Protein AF-Q09JK8-F1 (afdb_monomer_lite)

Foldseek 3Di:
DDDDDPVRVVVVVVVCPDPVNVVVVDDDPDDDDDDPDFPQQVDDLQNQQCVVCPPPANKGFDPVDAQALQKTKIKHPWDWDWDDDVPGTDIDTDIDIDIGGGTFARARDPVDSQWTDDPSGTDRHPDDPPPPDDDDDD

Secondary structure (DSSP, 8-state):
--PPPHHHHHHHHHHHTSGGGGGGGSPPS-PPPPPSS-HHHHS-HHHHHHHHTTTT---EE-TTS--BTTEEEEEPPPEEEEEEETTEEEEEEE--EEEEEPPTT-B--SS-TTEEEETTEEEE--PPP---SS----

Structure (mmCIF, N/CA/C/O backbone):
data_AF-Q09JK8-F1
#
_entry.id   AF-Q09JK8-F1
#
loop_
_atom_site.group_PDB
_atom_site.id
_atom_site.type_symbol
_atom_site.label_atom_id
_atom_site.label_alt_id
_atom_site.label_comp_id
_atom_site.label_asym_id
_atom_site.label_entity_id
_atom_site.label_seq_id
_atom_site.pdbx_PDB_ins_code
_atom_site.Cartn_x
_atom_site.Cartn_y
_atom_site.Cartn_z
_atom_site.occupancy
_atom_site.B_iso_or_equiv
_atom_site.auth_seq_id
_atom_site.auth_comp_id
_atom_site.auth_asym_id
_atom_site.auth_atom_id
_atom_site.pdbx_PDB_model_num
ATOM 1 N N . GLN A 1 1 ? -5.214 -8.817 6.179 1.00 50.09 1 GLN A N 1
ATOM 2 C CA . GLN A 1 1 ? -5.713 -8.202 7.428 1.00 50.09 1 GLN A CA 1
ATOM 3 C C . GLN A 1 1 ? -5.382 -9.109 8.597 1.00 50.09 1 GLN A C 1
ATOM 5 O O . GLN A 1 1 ? -5.645 -10.301 8.508 1.00 50.09 1 GLN A O 1
ATOM 10 N N . HIS A 1 2 ? -4.816 -8.564 9.671 1.00 58.31 2 HIS A N 1
ATOM 11 C CA . HIS A 1 2 ? -4.591 -9.317 10.902 1.00 58.31 2 HIS A CA 1
ATOM 12 C C . HIS A 1 2 ? -5.689 -8.954 11.893 1.00 58.31 2 HIS A C 1
ATOM 14 O O . HIS A 1 2 ? -5.702 -7.858 12.446 1.00 58.31 2 HIS A O 1
ATOM 20 N N . LEU A 1 3 ? -6.641 -9.864 12.068 1.00 83.00 3 LEU A N 1
ATOM 21 C CA . LEU A 1 3 ? -7.579 -9.787 13.177 1.00 83.00 3 LEU A CA 1
ATOM 22 C C . LEU A 1 3 ? -6.842 -10.200 14.453 1.00 83.00 3 LEU A C 1
ATOM 24 O O . LEU A 1 3 ? -5.955 -11.058 14.418 1.00 83.00 3 LEU A O 1
ATOM 28 N N . PHE A 1 4 ? -7.207 -9.598 15.582 1.00 90.19 4 PHE A N 1
ATOM 29 C CA . PHE A 1 4 ? -6.731 -10.087 16.868 1.00 90.19 4 PHE A CA 1
ATOM 30 C C . PHE A 1 4 ? -7.200 -11.530 17.063 1.00 90.19 4 PHE A C 1
ATOM 32 O O . PHE A 1 4 ? -8.354 -11.857 16.788 1.00 90.19 4 PHE A O 1
ATOM 39 N N . SER A 1 5 ? -6.306 -12.397 17.542 1.00 93.44 5 SER A N 1
ATOM 40 C CA . SER A 1 5 ? -6.713 -13.747 17.929 1.00 93.44 5 SER A CA 1
ATOM 41 C C . SER A 1 5 ? -7.720 -13.682 19.088 1.00 93.44 5 SER A C 1
ATOM 43 O O . SER A 1 5 ? -7.683 -12.723 19.870 1.00 93.44 5 SER A O 1
ATOM 45 N N . PRO A 1 6 ? -8.559 -14.717 19.280 1.00 94.12 6 PRO A N 1
ATOM 46 C CA . PRO A 1 6 ? -9.464 -14.770 20.428 1.00 94.12 6 PRO A CA 1
ATOM 47 C C . PRO A 1 6 ? -8.740 -14.598 21.773 1.00 94.12 6 PRO A C 1
ATOM 49 O O . PRO A 1 6 ? -9.255 -13.946 22.679 1.00 94.12 6 PRO A O 1
ATOM 52 N N . CYS A 1 7 ? -7.514 -15.122 21.896 1.00 95.19 7 CYS A N 1
ATOM 53 C CA . CYS A 1 7 ? -6.686 -14.944 23.089 1.00 95.19 7 CYS A CA 1
ATOM 54 C C . CYS A 1 7 ? -6.287 -13.473 23.286 1.00 95.19 7 CYS A C 1
ATOM 56 O O . CYS A 1 7 ? -6.466 -12.927 24.375 1.00 95.19 7 CYS A O 1
ATOM 58 N N . CYS A 1 8 ? -5.814 -12.800 22.231 1.00 95.38 8 CYS A N 1
ATOM 59 C CA . CYS A 1 8 ? -5.477 -11.376 22.291 1.00 95.38 8 CYS A CA 1
ATOM 60 C C . CYS A 1 8 ? -6.687 -10.537 22.713 1.00 95.38 8 CYS A C 1
ATOM 62 O O . CYS A 1 8 ? -6.568 -9.666 23.571 1.00 95.38 8 CYS A O 1
ATOM 64 N N . GLU A 1 9 ? -7.857 -10.820 22.142 1.00 94.12 9 GLU A N 1
ATOM 65 C CA . GLU A 1 9 ? -9.090 -10.121 22.485 1.00 94.12 9 GLU A CA 1
ATOM 66 C C . GLU A 1 9 ? -9.463 -10.303 23.963 1.00 94.12 9 GLU A C 1
ATOM 68 O O . GLU A 1 9 ? -9.758 -9.325 24.655 1.00 94.12 9 GLU A O 1
ATOM 73 N N . GLN A 1 10 ? -9.406 -11.535 24.474 1.00 95.31 10 GLN A N 1
ATOM 74 C CA . GLN A 1 10 ? -9.684 -11.819 25.882 1.00 95.31 10 GLN A CA 1
ATOM 75 C C . GLN A 1 10 ? -8.707 -11.099 26.816 1.00 95.31 10 GLN A C 1
ATOM 77 O O . GLN A 1 10 ? -9.142 -10.490 27.795 1.00 95.31 10 GLN A O 1
ATOM 82 N N . GLN A 1 11 ? -7.410 -11.110 26.496 1.00 95.75 11 GLN A N 1
ATOM 83 C CA . GLN A 1 11 ? -6.388 -10.432 27.295 1.00 95.75 11 GLN A CA 1
ATOM 84 C C . GLN A 1 11 ? -6.578 -8.912 27.292 1.00 95.75 11 GLN A C 1
ATOM 86 O O . GLN A 1 11 ? -6.549 -8.291 28.353 1.00 95.75 11 GLN A O 1
ATOM 91 N N . MET A 1 12 ? -6.863 -8.304 26.136 1.00 93.44 12 MET A N 1
ATOM 92 C CA . MET A 1 12 ? -7.165 -6.870 26.060 1.00 93.44 12 MET A CA 1
ATOM 93 C C . MET A 1 12 ? -8.396 -6.506 26.896 1.00 93.44 12 MET A C 1
ATOM 95 O O . MET A 1 12 ? -8.353 -5.547 27.663 1.00 93.44 12 MET A O 1
ATOM 99 N N . ARG A 1 13 ? -9.479 -7.293 26.814 1.00 91.44 13 ARG A N 1
ATOM 100 C CA . ARG A 1 13 ? -10.689 -7.078 27.629 1.00 91.44 13 ARG A CA 1
ATOM 101 C C . ARG A 1 13 ? -10.408 -7.217 29.123 1.00 91.44 13 ARG A C 1
ATOM 103 O O . ARG A 1 13 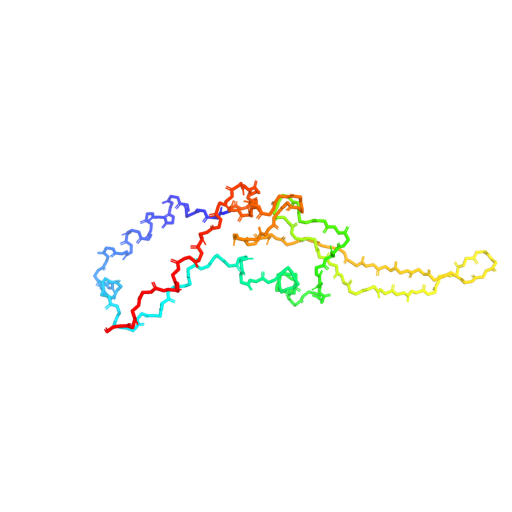? -10.942 -6.442 29.914 1.00 91.44 13 ARG A O 1
ATOM 110 N N . TYR A 1 14 ? -9.597 -8.198 29.511 1.00 93.75 14 TYR A N 1
ATOM 111 C CA . TYR A 1 14 ? -9.197 -8.401 30.899 1.00 93.75 14 TYR A CA 1
ATOM 112 C C . TYR A 1 14 ? -8.390 -7.209 31.430 1.00 93.75 14 TYR A C 1
ATOM 114 O O . TYR A 1 14 ? -8.725 -6.671 32.485 1.00 93.75 14 TYR A O 1
ATOM 122 N N . LEU A 1 15 ? -7.388 -6.747 30.674 1.00 92.44 15 LEU A N 1
ATOM 123 C CA . LEU A 1 15 ? -6.563 -5.592 31.037 1.00 92.44 15 LEU A CA 1
ATOM 124 C C . LEU A 1 15 ? -7.371 -4.293 31.092 1.00 92.44 15 LEU A C 1
ATOM 126 O O . LEU A 1 15 ? -7.174 -3.496 31.998 1.00 92.44 15 LEU A O 1
ATOM 130 N N . PHE A 1 16 ? -8.313 -4.082 30.173 1.00 90.25 16 PHE A N 1
ATOM 131 C CA . PHE A 1 16 ? -9.108 -2.851 30.137 1.00 90.25 16 PHE A CA 1
ATOM 132 C C . PHE A 1 16 ? -10.067 -2.703 31.333 1.00 90.25 16 PHE A C 1
ATOM 134 O O . PHE A 1 16 ? -10.472 -1.596 31.672 1.00 90.25 16 PHE A O 1
ATOM 141 N N . ARG A 1 17 ? -10.434 -3.808 31.997 1.00 89.62 17 ARG A N 1
ATOM 142 C CA . ARG A 1 17 ? -11.299 -3.797 33.193 1.00 89.62 17 ARG A CA 1
ATOM 143 C C . ARG A 1 17 ? -10.549 -3.497 34.489 1.00 89.62 17 ARG A C 1
ATOM 145 O O . ARG A 1 17 ? -11.183 -3.345 35.533 1.00 89.62 17 ARG A O 1
ATOM 152 N N . ARG A 1 18 ? -9.220 -3.468 34.449 1.00 91.50 18 ARG A N 1
ATOM 153 C CA . ARG A 1 18 ? -8.397 -3.264 35.633 1.00 91.50 18 ARG A CA 1
ATOM 154 C C . ARG A 1 18 ? -8.383 -1.781 36.054 1.00 91.50 18 ARG A C 1
ATOM 156 O O . ARG A 1 18 ? -8.425 -0.898 35.193 1.00 91.50 18 ARG A O 1
ATOM 163 N N . PRO A 1 19 ? -8.366 -1.475 37.367 1.00 87.75 19 PRO A N 1
ATOM 164 C CA . PRO A 1 19 ? -8.382 -0.096 37.864 1.00 87.75 19 PRO A CA 1
ATOM 165 C C . PRO A 1 19 ? -7.240 0.789 37.347 1.00 87.75 19 PRO A C 1
ATOM 167 O O . PRO A 1 19 ? -7.409 2.003 37.243 1.00 87.75 19 PRO A O 1
ATOM 170 N N . GLU A 1 20 ? -6.098 0.195 37.018 1.00 89.25 20 GLU A N 1
ATOM 171 C CA . GLU A 1 20 ? -4.882 0.870 36.571 1.00 89.25 20 GLU A CA 1
ATOM 172 C C . GLU A 1 20 ? -5.029 1.477 35.160 1.00 89.25 20 GLU A C 1
ATOM 174 O O . GLU A 1 20 ? -4.273 2.368 34.783 1.00 89.25 20 GLU A O 1
ATOM 179 N N . GLN A 1 21 ? -6.036 1.054 34.390 1.00 90.62 21 GLN A N 1
ATOM 180 C CA . GLN A 1 21 ? -6.272 1.445 32.997 1.00 90.62 21 GLN A CA 1
ATOM 181 C C . GLN A 1 21 ? -7.378 2.501 32.868 1.00 90.62 21 GLN A C 1
ATOM 183 O O . GLN A 1 21 ? -7.743 2.886 31.756 1.00 90.62 21 GLN A O 1
ATOM 188 N N . LYS A 1 22 ? -7.887 3.031 33.992 1.00 84.00 22 LYS A N 1
ATOM 189 C CA . LYS A 1 22 ? -8.934 4.070 34.021 1.00 84.00 22 LYS A CA 1
ATOM 190 C C . LYS A 1 22 ? -8.595 5.308 33.181 1.00 84.00 22 LYS A C 1
ATOM 192 O O . LYS A 1 22 ? -9.506 5.936 32.649 1.00 84.00 22 LYS A O 1
ATOM 197 N N . CYS A 1 23 ? -7.310 5.634 33.016 1.00 85.00 23 CYS A N 1
ATOM 198 C CA . CYS A 1 23 ? -6.855 6.764 32.201 1.00 85.00 23 CYS A CA 1
ATOM 199 C C . CYS A 1 23 ? -7.175 6.620 30.701 1.00 85.00 23 CYS A C 1
ATOM 201 O O . CYS A 1 23 ? -7.294 7.623 30.007 1.00 85.00 23 CYS A O 1
ATOM 203 N N . LEU A 1 24 ? -7.366 5.398 30.193 1.00 87.12 24 LEU A N 1
ATOM 204 C CA . LEU A 1 24 ? -7.752 5.164 28.797 1.00 87.12 24 LEU A CA 1
ATOM 205 C C . LEU A 1 24 ? -9.252 5.388 28.556 1.00 87.12 24 LEU A C 1
ATOM 207 O O . LEU A 1 24 ? -9.677 5.503 27.410 1.00 87.12 24 LEU A O 1
ATOM 211 N N . GLY A 1 25 ? -10.057 5.448 29.623 1.00 79.88 25 GLY A N 1
ATOM 212 C CA . GLY A 1 25 ? -11.490 5.740 29.549 1.00 79.88 25 GLY A CA 1
ATOM 213 C C . GLY A 1 25 ? -11.819 7.231 29.440 1.00 79.88 25 GLY A C 1
ATOM 214 O O . GLY A 1 25 ? -12.966 7.581 29.172 1.00 79.88 25 GLY A O 1
ATOM 215 N N . THR A 1 26 ? -10.844 8.119 29.646 1.00 81.25 26 THR A N 1
ATOM 216 C CA . THR A 1 26 ? -11.049 9.567 29.533 1.00 81.25 26 THR A CA 1
ATOM 217 C C . THR A 1 26 ? -10.793 10.047 28.109 1.00 81.25 26 THR A C 1
ATOM 219 O O . THR A 1 26 ? -9.755 9.744 27.522 1.00 81.25 26 THR A O 1
ATOM 222 N N . VAL A 1 27 ? -11.724 10.824 27.554 1.00 78.06 27 VAL A N 1
ATOM 223 C CA . VAL A 1 27 ? -11.561 11.433 26.228 1.00 78.06 27 VAL A CA 1
ATOM 224 C C . VAL A 1 27 ? -10.539 12.567 26.324 1.00 78.06 27 VAL A C 1
ATOM 226 O O . VAL A 1 27 ? -10.705 13.493 27.115 1.00 78.06 27 VAL A O 1
ATOM 229 N N . SER A 1 28 ? -9.484 12.498 25.512 1.00 78.31 28 SER A N 1
ATOM 230 C CA . SER A 1 28 ? -8.503 13.581 25.382 1.00 78.31 28 SER A CA 1
ATOM 231 C C . SER A 1 28 ? -9.147 14.828 24.769 1.00 78.31 28 SER A C 1
ATOM 233 O O . SER A 1 28 ? -9.852 14.734 23.764 1.00 78.31 28 SER A O 1
ATOM 235 N N . SER A 1 29 ? -8.851 16.002 25.330 1.00 73.75 29 SER A N 1
ATOM 236 C CA . SER A 1 29 ? -9.249 17.305 24.779 1.00 73.75 29 SER A CA 1
ATOM 237 C C . SER A 1 29 ? -8.501 17.673 23.490 1.00 73.75 29 SER A C 1
ATOM 239 O O . SER A 1 29 ? -8.988 18.485 22.710 1.00 73.75 29 SER A O 1
ATOM 241 N N . ASN A 1 30 ? -7.347 17.050 23.234 1.00 75.31 30 ASN A N 1
ATOM 242 C CA . ASN A 1 30 ? -6.462 17.355 22.108 1.00 75.31 30 ASN A CA 1
ATOM 243 C C . ASN A 1 30 ? -6.542 16.264 21.034 1.00 75.31 30 ASN A C 1
ATOM 245 O O . ASN A 1 30 ? -5.564 15.564 20.760 1.00 75.31 30 ASN A O 1
ATOM 249 N N . HIS A 1 31 ? -7.721 16.073 20.445 1.00 71.19 31 HIS A N 1
ATOM 250 C CA . HIS A 1 31 ? -7.892 15.072 19.397 1.00 71.19 31 HIS A CA 1
ATOM 251 C C . HIS A 1 31 ? -7.433 15.627 18.039 1.00 71.19 31 HIS A C 1
ATOM 253 O O . HIS A 1 31 ? -8.027 16.560 17.503 1.00 71.19 31 HIS A O 1
ATOM 259 N N . ILE A 1 32 ? -6.403 15.021 17.446 1.00 80.12 32 ILE A N 1
ATOM 260 C CA . ILE A 1 32 ? -6.014 15.289 16.053 1.00 80.12 32 ILE A CA 1
ATOM 261 C C . ILE A 1 32 ? -7.092 14.689 15.147 1.00 80.12 32 ILE A C 1
ATOM 263 O O . ILE A 1 32 ? -7.448 13.519 15.300 1.00 80.12 32 ILE A O 1
ATOM 267 N N . SER A 1 33 ? -7.657 15.472 14.230 1.00 80.62 33 SER A N 1
ATOM 268 C CA . SER A 1 33 ? -8.673 14.979 13.297 1.00 80.62 33 SER A CA 1
ATOM 269 C C . SER A 1 33 ? -8.145 13.784 12.502 1.00 80.62 33 SER A C 1
ATOM 271 O O . SER A 1 33 ? -7.022 13.785 11.997 1.00 80.62 33 SER A O 1
ATOM 273 N N . LYS A 1 34 ? -8.963 12.733 12.403 1.00 82.00 34 LYS A N 1
ATOM 274 C CA . LYS A 1 34 ? -8.639 11.588 11.550 1.00 82.00 34 LYS A CA 1
ATOM 275 C C . LYS A 1 34 ? -8.770 12.013 10.089 1.00 82.00 34 LYS A C 1
ATOM 277 O O . LYS A 1 34 ? -9.637 12.817 9.757 1.00 82.00 34 LYS A O 1
ATOM 282 N N . SER A 1 35 ? -7.911 11.460 9.238 1.00 85.06 35 SER A N 1
ATOM 283 C CA . SER A 1 35 ? -8.060 11.587 7.790 1.00 85.06 35 SER A CA 1
ATOM 284 C C . SER A 1 35 ? -9.362 10.923 7.347 1.00 85.06 35 SER A C 1
ATOM 286 O O . SER A 1 35 ? -9.652 9.801 7.764 1.00 85.06 35 SER A O 1
ATOM 288 N N . ASP A 1 36 ? -10.110 11.598 6.478 1.00 87.94 36 ASP A N 1
ATOM 289 C CA . ASP A 1 36 ? -11.254 11.009 5.774 1.00 87.94 36 ASP A CA 1
ATOM 290 C C . ASP A 1 36 ? -10.819 10.102 4.606 1.00 87.94 36 ASP A C 1
ATOM 292 O O . ASP A 1 36 ? -11.637 9.351 4.077 1.00 87.94 36 ASP A O 1
ATOM 296 N N . PHE A 1 37 ? -9.545 10.175 4.204 1.00 90.19 37 PHE A N 1
ATOM 297 C CA . PHE A 1 37 ? -8.958 9.394 3.115 1.00 90.19 37 PHE A CA 1
ATOM 298 C C . PHE A 1 37 ? -8.313 8.112 3.622 1.00 90.19 37 PHE A C 1
ATOM 300 O O . PHE A 1 37 ? -7.643 8.111 4.665 1.00 90.19 37 PHE A O 1
ATOM 307 N N . LEU A 1 38 ? -8.454 7.050 2.834 1.00 92.44 38 LEU A N 1
ATOM 308 C CA . LEU A 1 38 ? -7.740 5.804 3.045 1.00 92.44 38 LEU A CA 1
ATOM 309 C C . LEU A 1 38 ? -6.240 5.984 2.742 1.00 92.44 38 LEU A C 1
ATOM 311 O O . LEU A 1 38 ? -5.868 6.795 1.890 1.00 92.44 38 LEU A O 1
ATOM 315 N N . PRO A 1 39 ? -5.344 5.229 3.401 1.00 93.38 39 PRO A N 1
ATOM 316 C CA . PRO A 1 39 ? -3.902 5.420 3.246 1.00 93.38 39 PRO A CA 1
ATOM 317 C C . PRO A 1 39 ? -3.400 5.307 1.799 1.00 93.38 39 PRO A C 1
ATOM 319 O O . PRO A 1 39 ? -2.516 6.062 1.404 1.00 93.38 39 PRO A O 1
ATOM 322 N N . GLY A 1 40 ? -3.979 4.411 0.998 1.00 93.25 40 GLY A N 1
ATOM 323 C CA . GLY A 1 40 ? -3.657 4.222 -0.416 1.00 93.25 40 GLY A CA 1
ATOM 324 C C . GLY A 1 40 ? -4.165 5.331 -1.341 1.00 93.25 40 GLY A C 1
ATOM 325 O O . GLY A 1 40 ? -3.724 5.398 -2.484 1.00 93.25 40 GLY A O 1
ATOM 326 N N . GLU A 1 41 ? -5.043 6.219 -0.859 1.00 92.25 41 GLU A N 1
ATOM 327 C CA . GLU A 1 41 ? -5.417 7.456 -1.563 1.00 92.25 41 GLU A CA 1
ATOM 328 C C . GLU A 1 41 ? -4.383 8.571 -1.352 1.00 92.25 41 GLU A C 1
ATOM 330 O O . GLU A 1 41 ? -4.325 9.518 -2.134 1.00 92.25 41 GLU A O 1
ATOM 335 N N . VAL A 1 42 ? -3.568 8.463 -0.297 1.00 93.06 42 VAL A N 1
ATOM 336 C CA . VAL A 1 42 ? -2.568 9.468 0.093 1.00 93.06 42 VAL A CA 1
ATOM 337 C C . VAL A 1 42 ? -1.154 9.038 -0.308 1.00 93.06 42 VAL A C 1
ATOM 339 O O . VAL A 1 42 ? -0.345 9.868 -0.718 1.00 93.06 42 VAL A O 1
ATOM 342 N N . LYS A 1 43 ? -0.836 7.745 -0.185 1.00 93.94 43 LYS A N 1
ATOM 343 C CA . LYS A 1 43 ? 0.473 7.164 -0.512 1.00 93.94 43 LYS A CA 1
ATOM 344 C C . LYS A 1 43 ? 0.557 6.780 -1.984 1.00 93.94 43 LYS A C 1
ATOM 346 O O . LYS A 1 43 ? -0.279 6.029 -2.482 1.00 93.94 43 LYS A O 1
ATOM 351 N N . THR A 1 44 ? 1.615 7.222 -2.661 1.00 92.94 44 THR A N 1
ATOM 352 C CA . THR A 1 44 ? 1.873 6.805 -4.045 1.00 92.94 44 THR A CA 1
ATOM 353 C C . THR A 1 44 ? 2.476 5.393 -4.108 1.00 92.94 44 THR A C 1
ATOM 355 O O . THR A 1 44 ? 3.133 4.958 -3.156 1.00 92.94 44 THR A O 1
ATOM 358 N N . PRO A 1 45 ? 2.321 4.675 -5.237 1.00 92.81 45 PRO A N 1
ATOM 359 C CA . PRO A 1 45 ? 2.993 3.394 -5.463 1.00 92.81 45 PRO A CA 1
ATOM 360 C C . PRO A 1 45 ? 4.520 3.444 -5.284 1.00 92.81 45 PRO A C 1
ATOM 362 O O . PRO A 1 45 ? 5.099 2.521 -4.718 1.00 92.81 45 PRO A O 1
ATOM 365 N N . ASP A 1 46 ? 5.179 4.535 -5.689 1.00 94.56 46 ASP A N 1
ATOM 366 C CA . ASP A 1 46 ? 6.625 4.707 -5.484 1.00 94.56 46 ASP A CA 1
ATOM 367 C C . ASP A 1 46 ? 6.995 4.801 -4.005 1.00 94.56 46 ASP A C 1
ATOM 369 O O . ASP A 1 46 ? 7.939 4.153 -3.556 1.00 94.56 46 ASP A O 1
ATOM 373 N N . GLN A 1 47 ? 6.227 5.571 -3.228 1.00 95.94 47 GLN A N 1
ATOM 374 C CA . GLN A 1 47 ? 6.425 5.666 -1.782 1.00 95.94 47 GLN A CA 1
ATOM 375 C C . GLN A 1 47 ? 6.211 4.308 -1.108 1.00 95.94 47 GLN A C 1
ATOM 377 O O . GLN A 1 47 ? 6.953 3.957 -0.197 1.00 95.94 47 GLN A O 1
ATOM 382 N N . LEU A 1 48 ? 5.232 3.531 -1.578 1.00 95.69 48 LEU A N 1
ATOM 383 C CA . LEU A 1 48 ? 4.981 2.171 -1.106 1.00 95.69 48 LEU A CA 1
ATOM 384 C C . LEU A 1 48 ? 6.160 1.234 -1.376 1.00 95.69 48 LEU A C 1
ATOM 386 O O . LEU A 1 48 ? 6.589 0.523 -0.469 1.00 95.69 48 LEU A O 1
ATOM 390 N N . CYS A 1 49 ? 6.711 1.255 -2.590 1.00 96.50 49 CYS A N 1
ATOM 391 C CA . CYS A 1 49 ? 7.896 0.471 -2.931 1.00 96.50 49 CYS A CA 1
ATOM 392 C C . CYS A 1 49 ? 9.120 0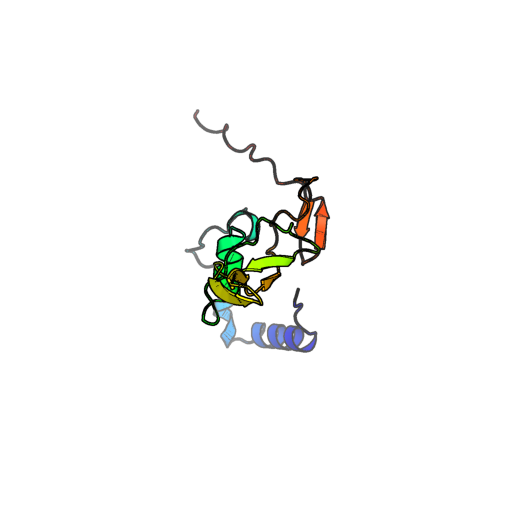.893 -2.105 1.00 96.50 49 CYS A C 1
ATOM 394 O 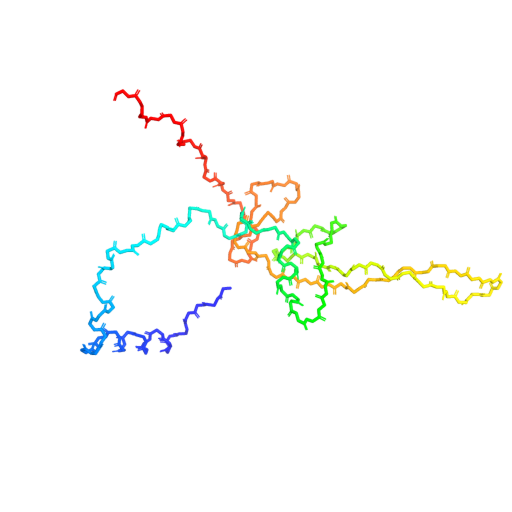O . CYS A 1 49 ? 9.834 0.032 -1.588 1.00 96.50 49 CYS A O 1
ATOM 396 N N . ALA A 1 50 ? 9.338 2.198 -1.933 1.00 96.12 50 ALA A N 1
ATOM 397 C CA . ALA A 1 50 ? 10.442 2.720 -1.136 1.00 96.12 50 ALA A CA 1
ATOM 398 C C . ALA A 1 50 ? 10.327 2.325 0.347 1.00 96.12 50 ALA A C 1
ATOM 400 O O . ALA A 1 50 ? 11.320 1.924 0.953 1.00 96.12 50 ALA A O 1
ATOM 401 N N . ASP A 1 51 ? 9.125 2.397 0.926 1.00 95.69 51 ASP A N 1
ATOM 402 C CA . ASP A 1 51 ? 8.883 2.030 2.323 1.00 95.69 51 ASP A CA 1
ATOM 403 C C . ASP A 1 51 ? 8.961 0.513 2.546 1.00 95.69 51 ASP A C 1
ATOM 405 O O . ASP A 1 51 ? 9.584 0.068 3.510 1.00 95.69 51 ASP A O 1
ATOM 409 N N . GLY A 1 52 ? 8.367 -0.292 1.658 1.00 94.88 52 GLY A N 1
ATOM 410 C CA . GLY A 1 52 ? 8.329 -1.751 1.796 1.00 94.88 52 GLY A CA 1
ATOM 411 C C . GLY A 1 52 ? 9.697 -2.423 1.662 1.00 94.88 52 GLY A C 1
ATOM 412 O O . GLY A 1 52 ? 9.925 -3.467 2.267 1.00 94.88 52 GLY A O 1
ATOM 413 N N . TYR A 1 53 ? 10.622 -1.800 0.926 1.00 95.06 53 TYR A N 1
ATOM 414 C CA . TYR A 1 53 ? 12.005 -2.264 0.767 1.00 95.06 53 TYR A CA 1
ATOM 415 C C . TYR A 1 53 ? 13.027 -1.402 1.518 1.00 95.06 53 TYR A C 1
ATOM 417 O O . TYR A 1 53 ? 14.239 -1.525 1.299 1.00 95.06 53 TYR A O 1
ATOM 425 N N . LYS A 1 54 ? 12.565 -0.536 2.427 1.00 94.12 54 LYS A N 1
ATOM 426 C CA . LYS A 1 54 ? 13.431 0.356 3.198 1.00 94.12 54 LYS A CA 1
ATOM 427 C C . LYS A 1 54 ? 14.490 -0.444 3.959 1.00 94.12 54 LYS A C 1
ATOM 429 O O . LYS A 1 54 ? 14.180 -1.362 4.711 1.00 94.12 54 LYS A O 1
ATOM 434 N N . GLY A 1 55 ? 15.755 -0.076 3.763 1.00 91.75 55 GLY A N 1
ATOM 435 C CA . GLY A 1 55 ? 16.902 -0.763 4.368 1.00 91.75 55 GLY A CA 1
ATOM 436 C C . GLY A 1 55 ? 17.379 -2.015 3.621 1.00 91.75 55 GLY A C 1
ATOM 437 O O . GLY A 1 55 ? 18.391 -2.582 4.017 1.00 91.75 55 GLY A O 1
ATOM 438 N N . GLN A 1 56 ? 16.707 -2.426 2.540 1.00 90.94 56 GLN A N 1
ATOM 439 C CA . GLN A 1 56 ? 17.125 -3.551 1.690 1.00 90.94 56 GLN A CA 1
ATOM 440 C C . GLN A 1 56 ? 17.606 -3.081 0.313 1.00 90.94 56 GLN A C 1
ATOM 442 O O . GLN A 1 56 ? 18.673 -3.487 -0.143 1.00 90.94 56 GLN A O 1
ATOM 447 N N . ALA A 1 57 ? 16.824 -2.231 -0.358 1.00 89.81 57 ALA A N 1
ATOM 448 C CA . ALA A 1 57 ? 17.147 -1.700 -1.680 1.00 89.81 57 ALA A CA 1
ATOM 449 C C . ALA A 1 57 ? 16.364 -0.414 -1.974 1.00 89.81 57 ALA A C 1
ATOM 451 O O . ALA A 1 57 ? 15.279 -0.196 -1.437 1.00 89.81 57 ALA A O 1
ATOM 452 N N . VAL A 1 58 ? 16.890 0.414 -2.879 1.00 93.50 58 VAL A N 1
ATOM 453 C CA . VAL A 1 58 ? 16.135 1.535 -3.452 1.00 93.50 58 VAL A CA 1
ATOM 454 C C . VAL A 1 58 ? 15.243 0.985 -4.566 1.00 93.50 58 VAL A C 1
ATOM 456 O O . VAL A 1 58 ? 15.732 0.598 -5.629 1.00 93.50 58 VAL A O 1
ATOM 459 N N . MET A 1 59 ? 13.943 0.907 -4.289 1.00 95.94 59 MET A N 1
ATOM 460 C CA . MET A 1 59 ? 12.929 0.336 -5.177 1.00 95.94 59 MET A CA 1
ATOM 461 C C . MET A 1 59 ? 11.891 1.395 -5.550 1.00 95.94 59 MET A C 1
ATOM 463 O O . MET A 1 59 ? 11.487 2.197 -4.711 1.00 95.94 59 MET A O 1
ATOM 467 N N . PHE A 1 60 ? 11.431 1.349 -6.795 1.00 95.56 60 PHE A N 1
ATOM 468 C CA . PHE A 1 60 ? 10.430 2.243 -7.379 1.00 95.56 60 PHE A CA 1
ATOM 469 C C . PHE A 1 60 ? 9.264 1.430 -7.929 1.00 95.56 60 PHE A C 1
ATOM 471 O O . PHE A 1 60 ? 9.404 0.225 -8.156 1.00 95.56 60 PHE A O 1
ATOM 478 N N . HIS A 1 61 ? 8.135 2.080 -8.182 1.00 95.44 61 HIS A N 1
ATOM 479 C CA . HIS A 1 61 ? 7.007 1.444 -8.840 1.00 95.44 61 HIS A CA 1
ATOM 480 C C . HIS A 1 61 ? 7.373 1.055 -10.275 1.00 95.44 61 HIS A C 1
ATOM 482 O O . HIS A 1 61 ? 7.891 1.844 -11.073 1.00 95.44 61 HIS A O 1
ATOM 488 N N . ASP A 1 62 ? 7.102 -0.196 -10.619 1.00 95.00 62 ASP A N 1
ATOM 489 C CA . ASP A 1 62 ? 7.301 -0.703 -11.961 1.00 95.00 62 ASP A CA 1
ATOM 490 C C . ASP A 1 62 ? 6.089 -0.391 -12.837 1.00 95.00 62 ASP A C 1
ATOM 492 O O . ASP A 1 62 ? 5.190 -1.209 -12.990 1.00 95.00 62 ASP A O 1
ATOM 496 N N . MET A 1 63 ? 6.101 0.786 -13.462 1.00 90.62 63 MET A N 1
ATOM 497 C CA . MET A 1 63 ? 5.023 1.241 -14.348 1.00 90.62 63 MET A CA 1
ATOM 498 C C . MET A 1 63 ? 4.769 0.335 -15.564 1.00 90.62 63 MET A C 1
ATOM 500 O O . MET A 1 63 ? 3.753 0.501 -16.231 1.00 90.62 63 MET A O 1
ATOM 504 N N . SER A 1 64 ? 5.674 -0.601 -15.881 1.00 90.69 64 SER A N 1
ATOM 505 C CA . SER A 1 64 ? 5.452 -1.567 -16.964 1.00 90.69 64 SER A CA 1
ATOM 506 C C . SER A 1 64 ? 4.478 -2.684 -16.582 1.00 90.69 64 SER A C 1
ATOM 508 O O . SER A 1 64 ? 3.991 -3.397 -17.459 1.00 90.69 64 SER A O 1
ATOM 510 N N . ARG A 1 65 ? 4.184 -2.841 -15.285 1.00 89.94 65 ARG A N 1
ATOM 511 C CA . ARG A 1 65 ? 3.274 -3.855 -14.758 1.00 89.94 65 ARG A CA 1
ATOM 512 C C . ARG A 1 65 ? 2.133 -3.180 -13.992 1.00 89.94 65 ARG A C 1
ATOM 514 O O . ARG A 1 65 ? 2.389 -2.283 -13.191 1.00 89.94 65 ARG A O 1
ATOM 521 N N . PRO A 1 66 ? 0.873 -3.583 -14.215 1.00 88.88 66 PRO A N 1
ATOM 522 C CA . PRO A 1 66 ? -0.239 -3.059 -13.436 1.00 88.88 66 PRO A CA 1
ATOM 523 C C . PRO A 1 66 ? -0.189 -3.579 -11.993 1.00 88.88 66 PRO A C 1
ATOM 525 O O . PRO A 1 66 ? 0.430 -4.603 -11.698 1.00 88.88 66 PRO A O 1
ATOM 528 N N . VAL A 1 67 ? -0.884 -2.881 -11.095 1.00 89.81 67 VAL A N 1
ATOM 529 C CA . VAL A 1 67 ? -1.239 -3.436 -9.784 1.00 89.81 67 VAL A CA 1
ATOM 530 C C . VAL A 1 67 ? -2.241 -4.563 -10.018 1.00 89.81 67 VAL A C 1
ATOM 532 O O . VAL A 1 67 ? -3.290 -4.330 -10.610 1.00 89.81 67 VAL A O 1
ATOM 535 N N . GLU A 1 68 ? -1.928 -5.764 -9.546 1.00 86.56 68 GLU A N 1
ATOM 536 C CA . GLU A 1 68 ? -2.766 -6.959 -9.692 1.00 86.56 68 GLU A CA 1
ATOM 537 C C . GLU A 1 68 ? -2.919 -7.623 -8.324 1.00 86.56 68 GLU A C 1
ATOM 539 O O . GLU A 1 68 ? -1.968 -7.643 -7.540 1.00 86.56 68 GLU A O 1
ATOM 544 N N . ASP A 1 69 ? -4.122 -8.103 -7.994 1.00 88.06 69 ASP A N 1
ATOM 545 C CA . ASP A 1 69 ? -4.436 -8.709 -6.690 1.00 88.06 69 ASP A CA 1
ATOM 546 C C . ASP A 1 69 ? -3.936 -7.888 -5.492 1.00 88.06 69 ASP A C 1
ATOM 548 O O . ASP A 1 69 ? -3.437 -8.417 -4.496 1.00 88.06 69 ASP A O 1
ATOM 552 N N . CYS A 1 70 ? -4.029 -6.561 -5.606 1.00 94.31 70 CYS A N 1
ATOM 553 C CA . CYS A 1 70 ? -3.544 -5.631 -4.592 1.00 94.31 70 CYS A CA 1
ATOM 554 C C . CYS A 1 70 ? -2.065 -5.800 -4.234 1.00 94.31 70 CYS A C 1
ATOM 556 O O . CYS A 1 70 ? -1.656 -5.580 -3.093 1.00 94.31 70 CYS A O 1
ATOM 558 N N . LYS A 1 71 ? -1.248 -6.142 -5.230 1.00 94.94 71 LYS A N 1
ATOM 559 C CA . LYS A 1 71 ? 0.209 -6.154 -5.150 1.00 94.94 71 LYS A CA 1
ATOM 560 C C . LYS A 1 71 ? 0.768 -5.104 -6.093 1.00 94.94 71 LYS A C 1
ATOM 562 O O . LYS A 1 71 ? 0.556 -5.156 -7.301 1.00 94.94 71 LYS A O 1
ATOM 567 N N . VAL A 1 72 ? 1.492 -4.148 -5.528 1.00 95.81 72 VAL A N 1
ATOM 568 C CA . VAL A 1 72 ? 2.182 -3.109 -6.288 1.00 95.81 72 VAL A CA 1
ATOM 569 C C . VAL A 1 72 ? 3.515 -3.680 -6.772 1.00 95.81 72 VAL A C 1
ATOM 571 O O . VAL A 1 72 ? 4.326 -4.089 -5.934 1.00 95.81 72 VAL A O 1
ATOM 574 N N . PRO A 1 73 ? 3.763 -3.744 -8.091 1.00 96.56 73 PRO A N 1
ATOM 575 C CA . PRO A 1 73 ? 5.027 -4.230 -8.615 1.00 96.56 73 PRO A CA 1
ATOM 576 C C . PRO A 1 73 ? 6.120 -3.181 -8.403 1.00 96.56 73 PRO A C 1
ATOM 578 O O . PRO A 1 73 ? 5.962 -2.010 -8.734 1.00 96.56 73 PRO A O 1
ATOM 581 N N . CYS A 1 74 ? 7.256 -3.610 -7.867 1.00 96.88 74 CYS A N 1
ATOM 582 C CA . CYS A 1 74 ? 8.399 -2.752 -7.590 1.00 96.88 74 CYS A CA 1
ATOM 583 C C . CYS A 1 74 ? 9.628 -3.225 -8.369 1.00 96.88 74 CYS A C 1
ATOM 585 O O . CYS A 1 74 ? 9.788 -4.424 -8.631 1.00 96.88 74 CYS A O 1
ATOM 587 N N . ARG A 1 75 ? 10.531 -2.302 -8.705 1.00 96.19 75 ARG A N 1
ATOM 588 C CA . ARG A 1 75 ? 11.826 -2.613 -9.321 1.00 96.19 75 ARG A CA 1
ATOM 589 C C . ARG A 1 75 ? 12.933 -1.648 -8.906 1.00 96.19 75 ARG A C 1
ATOM 591 O O . ARG A 1 75 ? 12.657 -0.503 -8.556 1.00 96.19 75 ARG A O 1
ATOM 598 N N . THR A 1 76 ? 14.185 -2.087 -8.992 1.00 94.56 76 THR A N 1
ATOM 599 C CA . THR A 1 76 ? 15.344 -1.187 -8.879 1.00 94.56 76 THR A CA 1
ATOM 600 C C . THR A 1 76 ? 15.486 -0.316 -10.122 1.00 94.56 76 THR A C 1
ATOM 602 O O . THR A 1 76 ? 14.892 -0.585 -11.171 1.00 94.56 76 THR A O 1
ATOM 605 N N . GLN A 1 77 ? 16.355 0.691 -10.042 1.00 89.56 77 GLN A N 1
ATOM 606 C CA . GLN A 1 77 ? 16.918 1.288 -11.248 1.00 89.56 77 GLN A CA 1
ATOM 607 C C . GLN A 1 77 ? 17.631 0.205 -12.078 1.00 89.56 77 GLN A C 1
ATOM 609 O O . GLN A 1 77 ? 18.177 -0.755 -11.524 1.00 89.56 77 GLN A O 1
ATOM 614 N N . GLY A 1 78 ? 17.556 0.328 -13.404 1.00 87.56 78 GLY A N 1
ATOM 615 C CA . GLY A 1 78 ? 18.213 -0.604 -14.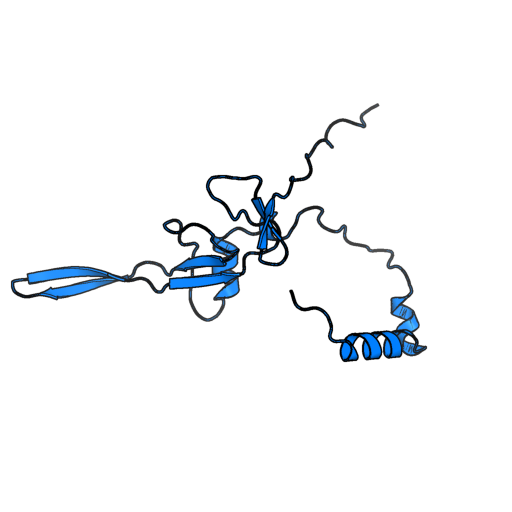314 1.00 87.56 78 GLY A CA 1
ATOM 616 C C . GLY A 1 78 ? 19.719 -0.447 -14.259 1.00 87.56 78 GLY A C 1
ATOM 617 O O . GLY A 1 78 ? 20.223 0.669 -14.358 1.00 87.56 78 GLY A O 1
ATOM 618 N N . GLU A 1 79 ? 20.421 -1.562 -14.124 1.00 85.69 79 GLU A N 1
ATOM 619 C CA . GLU A 1 79 ? 21.872 -1.606 -14.221 1.00 85.69 79 GLU A CA 1
ATOM 620 C C . GLU A 1 79 ? 22.238 -2.183 -15.590 1.00 85.69 79 GLU A C 1
ATOM 622 O O . GLU A 1 79 ? 21.960 -3.353 -15.867 1.00 85.69 79 GLU A O 1
ATOM 627 N N . THR A 1 80 ? 22.808 -1.345 -16.459 1.00 90.81 80 THR A N 1
ATOM 628 C CA . THR A 1 80 ? 23.292 -1.754 -17.783 1.00 90.81 80 THR A CA 1
ATOM 629 C C . THR A 1 80 ? 24.745 -2.179 -17.682 1.00 90.81 80 THR A C 1
ATOM 631 O O . THR A 1 80 ? 25.580 -1.419 -17.194 1.00 90.81 80 THR A O 1
ATOM 634 N N . LYS A 1 81 ? 25.045 -3.389 -18.151 1.00 90.44 81 LYS A N 1
ATOM 635 C CA . LYS A 1 81 ? 26.395 -3.948 -18.184 1.00 90.44 81 LYS A CA 1
ATOM 636 C C . LYS A 1 81 ? 26.747 -4.411 -19.583 1.00 90.44 81 LYS A C 1
ATOM 638 O O . LYS A 1 81 ? 25.898 -4.908 -20.319 1.00 90.44 81 LYS A O 1
ATOM 643 N N . GLU A 1 82 ? 28.017 -4.255 -19.914 1.00 93.31 82 GLU A N 1
ATOM 644 C CA . GLU A 1 82 ? 28.625 -4.869 -21.081 1.00 93.31 82 GLU A CA 1
ATOM 645 C C . GLU A 1 82 ? 28.840 -6.358 -20.812 1.00 93.31 82 GLU A C 1
ATOM 647 O O . GLU A 1 82 ? 29.445 -6.748 -19.812 1.00 93.31 82 GLU A O 1
ATOM 652 N N . VAL A 1 83 ? 28.314 -7.191 -21.700 1.00 91.88 83 VAL A N 1
ATOM 653 C CA . VAL A 1 83 ? 28.409 -8.644 -21.633 1.00 91.88 83 VAL A CA 1
ATOM 654 C C . VAL A 1 83 ? 29.157 -9.115 -22.880 1.00 91.88 83 VAL A C 1
ATOM 656 O O . VAL A 1 83 ? 28.709 -8.831 -23.998 1.00 91.88 83 VAL A O 1
ATOM 659 N N . PRO A 1 84 ? 30.298 -9.811 -22.730 1.00 92.56 84 PRO A N 1
ATOM 660 C CA . PRO A 1 84 ? 31.004 -10.394 -23.862 1.00 92.56 84 PRO A CA 1
ATOM 661 C C . PRO A 1 84 ? 30.121 -11.418 -24.581 1.00 92.56 84 PRO A C 1
ATOM 663 O O . PRO A 1 84 ? 29.572 -12.324 -23.954 1.00 92.56 84 PRO A O 1
ATOM 666 N N . VAL A 1 85 ? 30.011 -11.289 -25.901 1.00 92.69 85 VAL A N 1
ATOM 667 C CA . VAL A 1 85 ? 29.300 -12.232 -26.775 1.00 92.69 85 VAL A CA 1
ATOM 668 C C . VAL A 1 85 ? 30.202 -12.613 -27.953 1.00 92.69 85 VAL A C 1
ATOM 670 O O . VAL A 1 85 ? 31.123 -11.864 -28.289 1.00 92.69 85 VAL A O 1
ATOM 673 N N . PRO A 1 86 ? 29.995 -13.767 -28.612 1.00 94.19 86 PRO A N 1
ATOM 674 C CA . PRO A 1 86 ? 30.770 -14.110 -29.800 1.00 94.19 86 PRO A CA 1
ATOM 675 C C . PRO A 1 86 ? 30.669 -13.000 -30.858 1.00 94.19 86 PRO A C 1
ATOM 677 O O . PRO A 1 86 ? 29.578 -12.680 -31.324 1.00 94.19 86 PRO A O 1
ATOM 680 N N . GLY A 1 87 ? 31.806 -12.399 -31.216 1.00 91.31 87 GLY A N 1
ATOM 681 C CA . GLY A 1 87 ? 31.875 -11.314 -32.201 1.00 91.31 87 GLY A CA 1
ATOM 682 C C . GLY A 1 87 ? 31.751 -9.886 -31.650 1.00 91.31 87 GLY A C 1
ATOM 683 O O . GLY A 1 87 ? 31.742 -8.958 -32.455 1.00 91.31 87 GLY A O 1
ATOM 684 N N . GLY A 1 88 ? 31.692 -9.668 -30.327 1.00 92.62 88 GLY A N 1
ATOM 685 C CA . GLY A 1 88 ? 31.729 -8.311 -29.765 1.00 92.62 88 GLY A CA 1
ATOM 686 C C . GLY A 1 88 ? 31.234 -8.178 -28.322 1.00 92.62 88 GLY A C 1
ATOM 687 O O . GLY A 1 88 ? 31.309 -9.106 -27.519 1.00 92.62 88 GLY A O 1
ATOM 688 N N . ILE A 1 89 ? 30.730 -6.990 -27.992 1.00 93.50 89 ILE A N 1
ATOM 689 C CA . ILE A 1 89 ? 30.147 -6.650 -26.688 1.00 93.50 89 ILE A CA 1
ATOM 690 C C . ILE A 1 89 ? 28.659 -6.350 -26.886 1.00 93.50 89 ILE A C 1
ATOM 692 O O . ILE A 1 89 ? 28.291 -5.619 -27.805 1.00 93.50 89 ILE A O 1
ATOM 696 N N . SER A 1 90 ? 27.804 -6.900 -26.022 1.00 91.75 90 SER A N 1
ATOM 697 C CA . SER A 1 90 ? 26.377 -6.574 -25.959 1.00 91.75 90 SER A CA 1
ATOM 698 C C . SER A 1 90 ? 26.060 -5.809 -24.675 1.00 91.75 90 SER A C 1
ATOM 700 O O . SER A 1 90 ? 26.622 -6.106 -23.625 1.00 91.75 90 SER A O 1
ATOM 702 N N . LEU A 1 91 ? 25.156 -4.830 -24.737 1.00 92.44 91 LEU A N 1
ATOM 703 C CA . LEU A 1 91 ? 24.668 -4.118 -23.555 1.00 92.44 91 LEU A CA 1
ATOM 704 C C . LEU A 1 91 ? 23.418 -4.815 -23.023 1.00 92.44 91 LEU A C 1
ATOM 706 O O . LEU A 1 91 ? 22.404 -4.894 -23.716 1.00 92.44 91 LEU A O 1
ATOM 710 N N . GLN A 1 92 ? 23.470 -5.276 -21.776 1.00 90.56 92 GLN A N 1
ATOM 711 C CA . GLN A 1 92 ? 22.341 -5.910 -21.107 1.00 90.56 92 GLN A CA 1
ATOM 712 C C . GLN A 1 92 ? 21.938 -5.109 -19.871 1.00 90.56 92 GLN A C 1
ATOM 714 O O . GLN A 1 92 ? 22.751 -4.869 -18.981 1.00 90.56 92 GLN A O 1
ATOM 719 N N . THR A 1 93 ? 20.668 -4.710 -19.800 1.00 89.88 93 THR A N 1
ATOM 720 C CA . THR A 1 93 ? 20.094 -4.061 -18.615 1.00 89.88 93 THR A CA 1
ATOM 721 C C . THR A 1 93 ? 19.378 -5.090 -17.753 1.00 89.88 93 THR A C 1
ATOM 723 O O . THR A 1 93 ? 18.575 -5.878 -18.249 1.00 89.88 93 THR A O 1
ATOM 726 N N . SER A 1 94 ? 19.655 -5.074 -16.451 1.00 88.56 94 SER A N 1
ATOM 727 C CA . SER A 1 94 ? 18.985 -5.926 -15.468 1.00 88.56 94 SER A CA 1
ATOM 728 C C . SER A 1 94 ? 18.331 -5.097 -14.366 1.00 88.56 94 SER A C 1
ATOM 730 O O . SER A 1 94 ? 18.784 -3.999 -14.036 1.00 88.56 94 SER A O 1
ATOM 732 N N . TRP A 1 95 ? 17.250 -5.630 -13.797 1.00 90.88 95 TRP A N 1
ATOM 733 C CA . TRP A 1 95 ? 16.523 -5.036 -12.677 1.00 90.88 95 TRP A CA 1
ATOM 734 C C . TRP A 1 95 ? 16.248 -6.117 -11.640 1.00 90.88 95 TRP A C 1
ATOM 736 O O . TRP A 1 95 ? 15.897 -7.243 -11.997 1.00 90.88 95 TRP A O 1
ATOM 746 N N . LYS A 1 96 ? 16.327 -5.773 -10.353 1.00 92.12 96 LYS A N 1
ATOM 747 C CA . LYS A 1 96 ? 15.700 -6.602 -9.319 1.00 92.12 96 LYS A CA 1
ATOM 748 C C . LYS A 1 96 ? 14.237 -6.208 -9.238 1.00 92.12 96 LYS A C 1
ATOM 750 O O . LYS A 1 96 ? 13.923 -5.019 -9.226 1.00 92.12 96 LYS A O 1
ATOM 755 N N . THR A 1 97 ? 13.356 -7.195 -9.192 1.00 94.56 97 THR A N 1
ATOM 756 C CA . THR A 1 97 ? 11.913 -6.979 -9.092 1.00 94.56 97 THR A CA 1
ATOM 757 C C . THR A 1 97 ? 11.394 -7.477 -7.753 1.00 94.56 97 THR A C 1
ATOM 759 O O . THR A 1 97 ? 12.009 -8.312 -7.092 1.00 94.56 97 THR A O 1
ATOM 762 N N . GLY A 1 98 ? 10.266 -6.924 -7.339 1.00 94.69 98 GLY A N 1
ATOM 763 C CA . GLY A 1 98 ? 9.600 -7.256 -6.096 1.00 94.69 98 GLY A CA 1
ATOM 764 C C . GLY A 1 98 ? 8.133 -6.852 -6.140 1.00 94.69 98 GLY A C 1
ATOM 765 O O . GLY A 1 98 ? 7.662 -6.312 -7.143 1.00 94.69 98 GLY A O 1
ATOM 766 N N . GLN A 1 99 ? 7.414 -7.119 -5.058 1.00 96.19 99 GLN A N 1
ATOM 767 C CA . GLN A 1 99 ? 6.025 -6.716 -4.880 1.00 96.19 99 GLN A CA 1
ATOM 768 C C . GLN A 1 99 ? 5.797 -6.311 -3.426 1.00 96.19 99 GLN A C 1
ATOM 770 O O . GLN A 1 99 ? 6.289 -6.971 -2.511 1.00 96.19 99 GLN A O 1
ATOM 775 N N . VAL A 1 100 ? 5.014 -5.256 -3.220 1.00 95.69 100 VAL A N 1
ATOM 776 C CA . VAL A 1 100 ? 4.514 -4.865 -1.896 1.00 95.69 100 VAL A CA 1
ATOM 777 C C . VAL A 1 100 ? 2.996 -4.944 -1.882 1.00 95.69 100 VAL A C 1
ATOM 779 O O . VAL A 1 100 ? 2.347 -4.752 -2.910 1.00 95.69 100 VAL A O 1
ATOM 782 N N . LEU A 1 101 ? 2.415 -5.235 -0.720 1.00 95.06 101 LEU A N 1
ATOM 783 C CA . LEU A 1 101 ? 0.965 -5.183 -0.568 1.00 95.06 101 LEU A CA 1
ATOM 784 C C . LEU A 1 101 ? 0.496 -3.734 -0.711 1.00 95.06 101 LEU A C 1
ATOM 786 O O . LEU A 1 101 ? 1.031 -2.829 -0.069 1.00 95.06 101 LEU A O 1
ATOM 790 N N . ALA A 1 102 ? -0.503 -3.532 -1.560 1.00 95.06 102 ALA A N 1
ATOM 791 C CA . ALA A 1 102 ? -1.175 -2.257 -1.703 1.00 95.06 102 ALA A CA 1
ATOM 792 C C . ALA A 1 102 ? -1.901 -1.899 -0.399 1.00 95.06 102 ALA A C 1
ATOM 794 O O . ALA A 1 102 ? -2.407 -2.770 0.315 1.00 95.06 102 ALA A O 1
ATOM 795 N N . LEU A 1 103 ? -1.963 -0.604 -0.101 1.00 95.19 103 LEU A N 1
ATOM 796 C CA . LEU A 1 103 ? -2.762 -0.101 1.009 1.00 95.19 103 LEU A CA 1
ATOM 797 C C . LEU A 1 103 ? -4.228 0.008 0.595 1.00 95.19 103 LEU A C 1
ATOM 799 O O . LEU A 1 103 ? -4.556 0.134 -0.588 1.00 95.19 103 LEU A O 1
ATOM 803 N N . ASP A 1 104 ? -5.111 0.020 1.590 1.00 94.12 104 ASP A N 1
ATOM 804 C CA . ASP A 1 104 ? -6.523 0.281 1.342 1.00 94.12 104 ASP A CA 1
ATOM 805 C C . ASP A 1 104 ? -6.688 1.652 0.672 1.00 94.12 104 ASP A C 1
ATOM 807 O O . ASP A 1 104 ? -6.087 2.633 1.114 1.00 94.12 104 ASP A O 1
ATOM 811 N N . GLY A 1 105 ? -7.469 1.720 -0.407 1.00 93.56 105 GLY A N 1
ATOM 812 C CA . GLY A 1 105 ? -7.653 2.924 -1.226 1.00 93.56 105 GLY A CA 1
ATOM 813 C C . GLY A 1 105 ? -6.715 3.058 -2.436 1.00 93.56 105 GLY A C 1
ATOM 814 O O . GLY A 1 105 ? -6.900 3.968 -3.246 1.00 93.56 105 GLY A O 1
ATOM 815 N N . THR A 1 106 ? -5.743 2.155 -2.621 1.00 93.75 106 THR A N 1
ATOM 816 C CA . THR A 1 106 ? -4.917 2.113 -3.842 1.00 93.75 106 THR A CA 1
ATOM 817 C C . THR A 1 106 ? -5.732 1.591 -5.032 1.00 93.75 106 THR A C 1
ATOM 819 O O . THR A 1 106 ? -6.468 0.613 -4.904 1.00 93.75 106 THR A O 1
ATOM 822 N N . ALA A 1 107 ? -5.632 2.222 -6.204 1.00 91.75 107 ALA A N 1
ATOM 823 C CA . ALA A 1 107 ? -6.282 1.723 -7.420 1.00 91.75 107 ALA A CA 1
ATOM 824 C C . ALA A 1 107 ? -5.675 0.375 -7.849 1.00 91.75 107 ALA A C 1
ATOM 826 O O . ALA A 1 107 ? -4.457 0.207 -7.812 1.00 91.75 107 ALA A O 1
ATOM 827 N N . CYS A 1 108 ? -6.520 -0.579 -8.238 1.00 91.75 108 CYS A N 1
ATOM 828 C CA . CYS A 1 108 ? -6.109 -1.970 -8.489 1.00 91.75 108 CYS A CA 1
ATOM 829 C C . CYS A 1 108 ? -6.565 -2.530 -9.836 1.00 91.75 108 CYS A C 1
ATOM 831 O O . CYS A 1 108 ? -6.338 -3.698 -10.122 1.00 91.75 108 CYS A O 1
ATOM 833 N N . ASP A 1 109 ? -7.223 -1.710 -10.649 1.00 87.56 109 ASP A N 1
ATOM 834 C CA . ASP A 1 109 ? -7.627 -2.057 -12.003 1.00 87.56 109 ASP A CA 1
ATOM 835 C C . ASP A 1 109 ? -7.319 -0.851 -12.893 1.00 87.56 109 ASP A C 1
ATOM 837 O O . ASP A 1 109 ? -7.809 0.254 -12.656 1.00 87.56 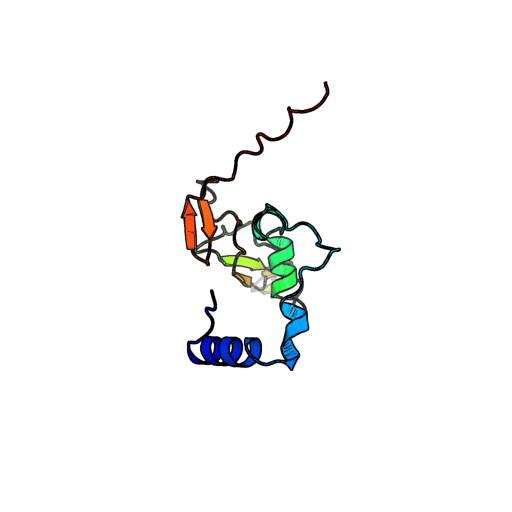109 ASP A O 1
ATOM 841 N N . ALA A 1 110 ? -6.454 -1.050 -13.888 1.00 83.00 110 ALA A N 1
ATOM 842 C CA . ALA A 1 110 ? -6.055 0.010 -14.810 1.00 83.00 110 ALA A CA 1
ATOM 843 C C . ALA A 1 110 ? -7.209 0.449 -15.729 1.00 83.00 110 ALA A C 1
ATOM 845 O O . ALA A 1 110 ? -7.200 1.574 -16.225 1.00 83.00 110 ALA A O 1
ATOM 846 N N . ASN A 1 111 ? -8.199 -0.423 -15.938 1.00 87.38 111 ASN A N 1
ATOM 847 C CA . ASN A 1 111 ? -9.337 -0.179 -16.819 1.00 87.38 111 ASN A CA 1
ATOM 848 C C . ASN A 1 111 ? -10.578 0.307 -16.056 1.00 87.38 111 ASN A C 1
ATOM 850 O O . ASN A 1 111 ? -11.466 0.907 -16.659 1.00 87.38 111 ASN A O 1
ATOM 854 N N . ASP A 1 112 ? -10.650 0.066 -14.744 1.00 87.69 112 ASP A N 1
ATOM 855 C CA . ASP A 1 112 ? -11.767 0.483 -13.894 1.00 87.69 112 ASP A CA 1
ATOM 856 C C . ASP A 1 112 ? -11.283 1.289 -12.670 1.00 87.69 112 ASP A C 1
ATOM 858 O O . ASP A 1 112 ? -11.009 0.719 -11.609 1.00 87.69 112 ASP A O 1
ATOM 862 N N . PRO A 1 113 ? -11.251 2.635 -12.753 1.00 84.31 113 PRO A N 1
ATOM 863 C CA . PRO A 1 113 ? -10.814 3.485 -11.645 1.00 84.31 113 PRO A CA 1
ATOM 864 C C . PRO A 1 113 ? -11.775 3.466 -10.444 1.00 84.31 113 PRO A C 1
ATOM 866 O O . PRO A 1 113 ? -11.462 4.048 -9.402 1.00 84.31 113 PRO A O 1
ATOM 869 N N . SER A 1 114 ? -12.951 2.834 -10.571 1.00 88.75 114 SER A N 1
ATOM 870 C CA . SER A 1 114 ? -13.870 2.620 -9.451 1.00 88.75 114 SER A CA 1
ATOM 871 C C . SER A 1 114 ? -13.482 1.424 -8.583 1.00 88.75 114 SER A C 1
ATOM 873 O O . SER A 1 114 ? -14.070 1.239 -7.515 1.00 88.75 114 SER A O 1
ATOM 875 N N . LYS A 1 115 ? -12.495 0.620 -8.999 1.00 92.50 115 LYS A N 1
ATOM 876 C CA . LYS A 1 115 ? -11.962 -0.471 -8.189 1.00 92.50 115 LYS A CA 1
ATOM 877 C C . LYS A 1 115 ? -10.735 -0.045 -7.404 1.00 92.50 115 LYS A C 1
ATOM 879 O O . LYS A 1 115 ? -9.803 0.577 -7.915 1.00 92.50 115 LYS A O 1
ATOM 884 N N . THR A 1 116 ? -10.726 -0.425 -6.137 1.00 94.00 116 THR A N 1
ATOM 885 C CA . THR A 1 116 ? -9.631 -0.138 -5.225 1.00 94.00 116 THR A CA 1
ATOM 886 C C . THR A 1 116 ? -9.349 -1.330 -4.327 1.00 94.00 116 THR A C 1
ATOM 888 O O . THR A 1 116 ? -10.211 -2.181 -4.103 1.00 94.00 116 THR A O 1
ATOM 891 N N . CYS A 1 117 ? -8.132 -1.380 -3.807 1.00 94.94 117 CYS A N 1
ATOM 892 C CA . CYS A 1 117 ? -7.761 -2.322 -2.778 1.00 94.94 117 CYS A CA 1
ATOM 893 C C . CYS A 1 117 ? -8.497 -2.005 -1.492 1.00 94.94 117 CYS A C 1
ATOM 895 O O . CYS A 1 117 ? -8.390 -0.895 -0.983 1.00 94.94 117 CYS A O 1
ATOM 897 N N . ILE A 1 118 ? -9.230 -2.985 -0.977 1.00 93.94 118 ILE A N 1
ATOM 898 C CA . ILE A 1 118 ? -9.811 -2.965 0.360 1.00 93.94 118 ILE A CA 1
ATOM 899 C C . ILE A 1 118 ? -9.548 -4.333 0.971 1.00 93.94 118 ILE A C 1
ATOM 901 O O . ILE A 1 118 ? -9.942 -5.364 0.426 1.00 93.94 118 ILE A O 1
ATOM 905 N N . ASN A 1 119 ? -8.859 -4.351 2.104 1.00 91.19 119 ASN A N 1
ATOM 906 C CA . ASN A 1 119 ? -8.505 -5.550 2.854 1.00 91.19 119 ASN A CA 1
ATOM 907 C C . ASN A 1 119 ? -7.683 -6.557 2.032 1.00 91.19 119 ASN A C 1
ATOM 909 O O . ASN A 1 119 ? -7.745 -7.761 2.282 1.00 91.19 119 ASN A O 1
ATOM 913 N N . GLY A 1 120 ? -6.897 -6.060 1.073 1.00 91.62 120 GLY A N 1
ATOM 914 C CA . GLY A 1 120 ? -6.089 -6.873 0.160 1.00 91.62 120 GLY A CA 1
ATOM 915 C C . GLY A 1 120 ? -6.855 -7.465 -1.027 1.00 91.62 120 GLY A C 1
ATOM 916 O O . GLY A 1 120 ? -6.292 -8.284 -1.742 1.00 91.62 120 GLY A O 1
ATOM 917 N N . LEU A 1 121 ? -8.110 -7.066 -1.250 1.00 93.50 121 LEU A N 1
ATOM 918 C CA . LEU A 1 121 ? -8.911 -7.488 -2.399 1.00 93.50 121 LEU A CA 1
ATOM 919 C C . LEU A 1 121 ? -9.220 -6.300 -3.306 1.00 93.50 121 LEU A C 1
ATOM 921 O O . LEU A 1 121 ? -9.526 -5.209 -2.822 1.00 93.50 121 LEU A O 1
ATOM 925 N N . CYS A 1 122 ? -9.183 -6.523 -4.619 1.00 93.88 122 CYS A N 1
ATOM 926 C CA . CYS A 1 122 ? -9.570 -5.515 -5.598 1.00 93.88 122 CYS A CA 1
ATOM 927 C C . CYS A 1 122 ? -11.094 -5.494 -5.747 1.00 93.88 122 CYS A C 1
ATOM 929 O O . CYS A 1 122 ? -11.685 -6.391 -6.349 1.00 93.88 122 CYS A O 1
ATOM 931 N N . VAL A 1 123 ? -11.743 -4.485 -5.168 1.00 94.31 123 VAL A N 1
ATOM 932 C CA . VAL A 1 123 ? -13.207 -4.399 -5.100 1.00 94.31 123 VAL A CA 1
ATOM 933 C C . VAL A 1 123 ? -13.706 -3.071 -5.638 1.00 94.31 123 VAL A C 1
ATOM 935 O O . VAL A 1 123 ? -13.022 -2.052 -5.560 1.00 94.31 123 VAL A O 1
ATOM 938 N N . LYS A 1 124 ? -14.937 -3.059 -6.152 1.00 93.19 124 LYS A N 1
ATOM 939 C CA . LYS A 1 124 ? -15.609 -1.814 -6.516 1.00 93.19 124 LYS A CA 1
ATOM 940 C C . LYS A 1 124 ? -15.860 -0.994 -5.253 1.00 93.19 124 LYS A C 1
ATOM 942 O O . LYS A 1 124 ? -16.561 -1.440 -4.348 1.00 93.19 124 LYS A O 1
ATOM 947 N N . HIS A 1 125 ? -15.306 0.207 -5.209 1.00 83.00 125 HIS A N 1
ATOM 948 C CA . HIS A 1 125 ? -15.434 1.122 -4.091 1.00 83.00 125 HIS A CA 1
ATOM 949 C C . HIS A 1 125 ? -15.764 2.507 -4.632 1.00 83.00 125 HIS A C 1
ATOM 951 O O . HIS A 1 125 ? -14.944 3.187 -5.250 1.00 83.00 125 HIS A O 1
ATOM 957 N N . THR A 1 126 ? -16.997 2.943 -4.403 1.00 74.00 126 THR A N 1
ATOM 958 C CA . THR A 1 126 ? -17.408 4.299 -4.750 1.00 74.00 126 THR A CA 1
ATOM 959 C C . THR A 1 126 ? -16.655 5.279 -3.863 1.00 74.00 126 THR A C 1
ATOM 961 O O . THR A 1 126 ? -16.988 5.432 -2.685 1.00 74.00 126 THR A O 1
ATOM 964 N N . LYS A 1 127 ? -15.644 5.951 -4.428 1.00 65.50 127 LYS A N 1
ATOM 965 C CA . LYS A 1 127 ? -14.985 7.081 -3.769 1.00 65.50 127 LYS A CA 1
ATOM 966 C C . LYS A 1 127 ? -16.052 8.072 -3.319 1.00 65.50 127 LYS A C 1
ATOM 968 O O . LYS A 1 127 ? -16.963 8.413 -4.077 1.00 65.50 127 LYS A O 1
ATOM 973 N N . ARG A 1 128 ? -15.964 8.506 -2.064 1.00 62.78 128 ARG A N 1
ATOM 974 C CA . ARG A 1 128 ? -16.902 9.475 -1.497 1.00 62.78 128 ARG A CA 1
ATOM 975 C C . ARG A 1 128 ? -16.796 10.756 -2.330 1.00 62.78 128 ARG A C 1
ATOM 977 O O . ARG A 1 128 ? -15.727 11.350 -2.405 1.00 62.78 128 ARG A O 1
ATOM 984 N N . SER A 1 129 ? -17.885 11.157 -2.986 1.00 49.41 129 SER A N 1
ATOM 985 C CA . SER A 1 129 ? -17.928 12.413 -3.740 1.00 49.41 129 SER A CA 1
ATOM 986 C C . SER A 1 129 ? -17.574 13.566 -2.798 1.00 49.41 129 SER A C 1
ATOM 988 O O . SER A 1 129 ? -18.252 13.782 -1.791 1.00 49.41 129 SER A O 1
ATOM 990 N N . THR A 1 130 ? -16.514 14.308 -3.112 1.00 50.41 130 THR A N 1
ATOM 991 C CA . THR A 1 130 ? -16.112 15.536 -2.418 1.00 50.41 130 THR A CA 1
ATOM 992 C C . THR A 1 130 ? -17.081 16.680 -2.739 1.00 50.41 130 THR A C 1
ATOM 994 O O . THR A 1 130 ? -16.686 17.726 -3.237 1.00 50.41 130 THR A O 1
ATOM 997 N N . ASN A 1 131 ? -18.369 16.515 -2.437 1.00 42.12 131 ASN A N 1
ATOM 998 C CA . ASN A 1 131 ? -19.369 17.585 -2.473 1.00 42.12 131 ASN A CA 1
ATOM 999 C C . ASN A 1 131 ? -19.522 18.231 -1.085 1.00 42.12 131 ASN A C 1
ATOM 1001 O O . ASN A 1 131 ? -20.610 18.308 -0.518 1.00 42.12 131 ASN A O 1
ATOM 1005 N N . LYS A 1 132 ? -18.412 18.720 -0.523 1.00 43.06 132 LYS A N 1
ATOM 1006 C CA . LYS A 1 132 ? -18.410 19.648 0.621 1.00 43.06 132 LYS A CA 1
ATOM 1007 C C . LYS A 1 132 ? -17.454 20.810 0.364 1.00 43.06 132 LYS A C 1
ATOM 1009 O O . LYS A 1 132 ? -16.490 21.025 1.080 1.00 43.06 132 LYS A O 1
ATOM 1014 N N . SER A 1 133 ? -17.748 21.588 -0.671 1.00 42.4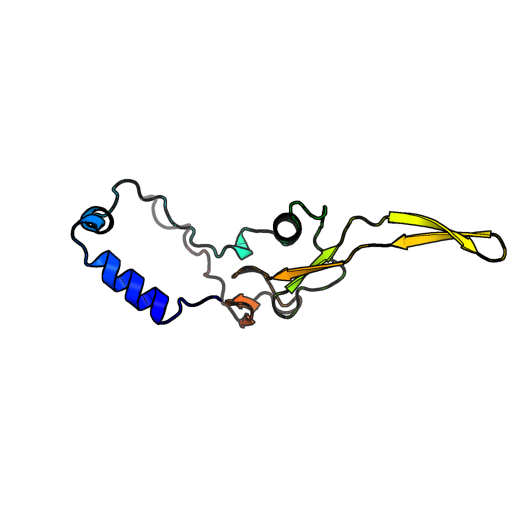1 133 SER A N 1
ATOM 1015 C CA . SER A 1 133 ? -17.258 22.962 -0.776 1.00 42.41 133 SER A CA 1
ATOM 1016 C C . SER A 1 133 ? -18.343 23.815 -1.423 1.00 42.41 133 SER A C 1
ATOM 1018 O O . SER A 1 133 ? -18.335 24.023 -2.629 1.00 42.41 133 SER A O 1
ATOM 1020 N N . LYS A 1 134 ? -19.367 24.167 -0.628 1.00 42.28 134 LYS A N 1
ATOM 1021 C CA . LYS A 1 134 ? -20.349 25.258 -0.840 1.00 42.28 134 LYS A CA 1
ATOM 1022 C C . LYS A 1 134 ? -21.459 25.174 0.217 1.00 42.28 134 LYS A C 1
ATOM 1024 O O . LYS A 1 134 ? -22.605 24.862 -0.082 1.00 42.28 134 LYS A O 1
ATOM 1029 N N . ARG A 1 135 ? -21.132 25.433 1.484 1.00 45.03 135 ARG A N 1
ATOM 1030 C CA . ARG A 1 135 ? -22.120 25.914 2.464 1.00 45.03 135 ARG A CA 1
ATOM 1031 C C . ARG A 1 135 ? -21.403 26.477 3.684 1.00 45.03 135 ARG A C 1
ATOM 1033 O O . ARG A 1 135 ? -21.042 25.723 4.573 1.00 45.03 135 ARG A O 1
ATOM 1040 N N . GLN A 1 136 ? -21.171 27.789 3.640 1.00 39.94 136 GLN A N 1
ATOM 1041 C CA . GLN A 1 136 ? -21.268 28.768 4.737 1.00 39.94 136 GLN A CA 1
ATOM 1042 C C . GLN A 1 136 ? -20.380 29.982 4.427 1.00 39.94 136 GLN A C 1
ATOM 1044 O O . GLN A 1 136 ? -19.228 30.075 4.832 1.00 39.94 136 GLN A O 1
ATOM 1049 N N . LYS A 1 137 ? -20.956 30.915 3.668 1.00 41.12 137 LYS A N 1
ATOM 1050 C CA . LYS A 1 137 ? -20.738 32.354 3.826 1.00 41.12 137 LYS A CA 1
ATOM 1051 C C . LYS A 1 137 ? -22.111 32.998 3.664 1.00 41.12 137 LYS A C 1
ATOM 1053 O O . LYS A 1 137 ? -22.563 33.202 2.542 1.00 41.12 137 LYS A O 1
ATOM 1058 N N . THR A 1 138 ? -22.769 33.203 4.793 1.00 37.28 138 THR A N 1
ATOM 1059 C CA . THR A 1 138 ? -23.868 34.147 5.025 1.00 37.28 138 THR A CA 1
ATOM 1060 C C . THR A 1 138 ? -23.710 34.593 6.456 1.00 37.28 138 THR A C 1
ATOM 1062 O O . THR A 1 138 ? -23.604 33.669 7.297 1.00 37.28 138 THR A O 1
#

pLDDT: mean 86.4, std 14.14, range [37.28, 96.88]

Sequence (138 aa):
QHLFSPCCEQQMRYLFRRPEQKCLGTVSSNHISKSDFLPGEVKTPDQLCADGYKGQAVMFHDMSRPVEDCKVPCRTQGETKEVPVPGGISLQTSWKTGQVLALDGTACDANDPSKTCINGLCVKHTKRSTNKSKRQKT

Radius of gyration: 23.14 Å; chains: 1; bounding box: 56×49×70 Å

Organism: Argas monolakensis (NCBI:txid34602)